Protein AF-A0A0Q9JIP7-F1 (afdb_monomer_lite)

pLDDT: mean 76.62, std 14.96, range [40.66,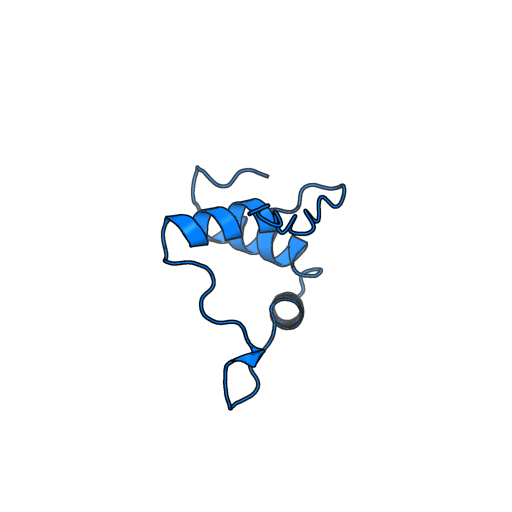 93.06]

Radius of gyration: 14.5 Å; chains: 1; bounding box: 37×34×32 Å

Structure (mmCIF, N/CA/C/O backbone):
data_AF-A0A0Q9JIP7-F1
#
_entry.id   AF-A0A0Q9JIP7-F1
#
loop_
_atom_site.group_PDB
_atom_site.id
_atom_site.type_symbol
_atom_site.label_atom_id
_atom_site.label_alt_id
_atom_site.label_comp_id
_atom_site.label_asym_id
_atom_site.label_entity_id
_atom_site.label_seq_id
_atom_site.pdbx_PDB_ins_code
_atom_site.Cartn_x
_atom_site.Cartn_y
_atom_site.Cartn_z
_atom_site.occupancy
_atom_site.B_iso_or_equiv
_atom_site.auth_seq_id
_atom_site.auth_comp_id
_atom_site.auth_asym_id
_atom_site.auth_atom_id
_atom_site.pdbx_PDB_model_num
AT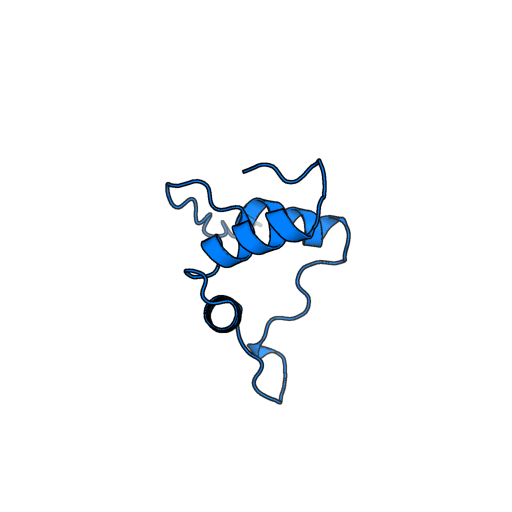OM 1 N N . MET A 1 1 ? -28.025 24.946 -10.518 1.00 40.66 1 MET A N 1
ATOM 2 C CA . MET A 1 1 ? -27.493 23.731 -9.871 1.00 40.66 1 MET A CA 1
ATOM 3 C C . MET A 1 1 ? -26.041 23.605 -10.295 1.00 40.66 1 MET A C 1
ATOM 5 O O . MET A 1 1 ? -25.800 23.287 -11.448 1.00 40.66 1 MET A O 1
ATOM 9 N N . ALA A 1 2 ? -25.098 23.999 -9.439 1.00 41.94 2 ALA A N 1
ATOM 10 C CA . ALA A 1 2 ? -23.671 23.971 -9.755 1.00 41.94 2 ALA A CA 1
ATOM 11 C C . ALA A 1 2 ? -23.030 22.829 -8.962 1.00 41.94 2 ALA A C 1
ATOM 13 O O . ALA A 1 2 ? -23.029 22.852 -7.732 1.00 41.94 2 ALA A O 1
ATOM 14 N N . SER A 1 3 ? -22.572 21.803 -9.675 1.00 52.81 3 SER A N 1
ATOM 15 C CA . SER A 1 3 ? -21.908 20.633 -9.107 1.00 52.81 3 SER A CA 1
ATOM 16 C C . SER A 1 3 ? -20.573 21.044 -8.489 1.00 52.81 3 SER A C 1
ATOM 18 O O . SER A 1 3 ? -19.695 21.541 -9.193 1.00 52.81 3 SER A O 1
ATOM 20 N N . LEU A 1 4 ? -20.408 20.829 -7.181 1.00 47.91 4 LEU A N 1
ATOM 21 C CA . LEU A 1 4 ? -19.098 20.900 -6.542 1.00 47.91 4 LEU A CA 1
ATOM 22 C C . LEU A 1 4 ? -18.276 19.694 -7.008 1.00 47.91 4 LEU A C 1
ATOM 24 O O . LEU A 1 4 ? -18.507 18.568 -6.573 1.00 47.91 4 LEU A O 1
ATOM 28 N N . ALA A 1 5 ? -17.328 19.930 -7.913 1.00 52.66 5 ALA A N 1
ATOM 29 C CA . ALA A 1 5 ? -16.288 18.963 -8.222 1.00 52.66 5 ALA A CA 1
ATOM 30 C C . ALA A 1 5 ? -15.388 18.825 -6.986 1.00 52.66 5 ALA A C 1
ATOM 32 O O . ALA A 1 5 ? -14.638 19.739 -6.643 1.00 52.66 5 ALA A O 1
ATOM 33 N N . LEU A 1 6 ? -15.499 17.694 -6.291 1.00 49.97 6 LEU A N 1
ATOM 34 C CA . LEU A 1 6 ? -14.602 17.336 -5.201 1.00 49.97 6 LEU A CA 1
ATOM 35 C C . LEU A 1 6 ? -13.240 16.988 -5.820 1.00 49.97 6 LEU A C 1
ATOM 37 O O . LEU A 1 6 ? -13.008 15.856 -6.239 1.00 49.97 6 LEU A O 1
ATOM 41 N N . ALA A 1 7 ? -12.360 17.980 -5.951 1.00 51.66 7 ALA A N 1
ATOM 42 C CA . ALA A 1 7 ? -10.977 17.748 -6.341 1.00 51.66 7 ALA A CA 1
ATOM 43 C C . ALA A 1 7 ? -10.289 16.983 -5.202 1.00 51.66 7 ALA A C 1
ATOM 45 O O . ALA A 1 7 ? -9.945 17.557 -4.169 1.00 51.66 7 ALA A O 1
ATOM 46 N N . ALA A 1 8 ? -10.154 15.666 -5.365 1.00 53.72 8 ALA A N 1
ATOM 47 C CA . ALA A 1 8 ? -9.351 14.848 -4.470 1.00 53.72 8 ALA A CA 1
ATOM 48 C C . ALA A 1 8 ? -7.903 15.371 -4.482 1.00 53.72 8 ALA A C 1
ATOM 50 O O . ALA A 1 8 ? -7.398 15.715 -5.556 1.00 53.72 8 ALA A O 1
ATOM 51 N N . PRO A 1 9 ? -7.217 15.440 -3.329 1.00 45.03 9 PRO A N 1
ATOM 52 C CA . PRO A 1 9 ? -5.813 15.810 -3.305 1.00 45.03 9 PRO A CA 1
ATOM 53 C C . PRO A 1 9 ? -5.023 14.733 -4.052 1.00 45.03 9 PRO A C 1
ATOM 55 O O . PRO A 1 9 ? -4.850 13.616 -3.566 1.00 45.03 9 PRO A O 1
ATOM 58 N N . ALA A 1 10 ? -4.563 15.059 -5.258 1.00 53.91 10 ALA A N 1
ATOM 59 C CA . ALA A 1 10 ? -3.567 14.264 -5.949 1.00 53.91 10 ALA A CA 1
ATOM 60 C C . ALA A 1 10 ? -2.255 14.425 -5.175 1.00 53.91 10 ALA A C 1
ATOM 62 O O . ALA A 1 10 ? -1.574 15.442 -5.299 1.00 53.91 10 ALA A O 1
ATOM 63 N N . VAL A 1 11 ? -1.919 13.441 -4.338 1.00 51.12 11 VAL A N 1
ATOM 64 C CA . VAL A 1 11 ? -0.595 13.361 -3.713 1.00 51.12 11 VAL A CA 1
ATOM 65 C C . VAL A 1 11 ? 0.386 12.908 -4.799 1.00 51.12 11 VAL A C 1
ATOM 67 O O . VAL A 1 11 ? 0.748 11.747 -4.923 1.00 51.12 11 VAL A O 1
ATOM 70 N N . ALA A 1 12 ? 0.758 13.826 -5.684 1.00 51.25 12 ALA A N 1
ATOM 71 C CA . ALA A 1 12 ? 1.937 13.647 -6.513 1.00 51.25 12 ALA A CA 1
ATOM 72 C C . ALA A 1 12 ? 3.123 14.125 -5.671 1.00 51.25 12 ALA A C 1
ATOM 74 O O . ALA A 1 12 ? 3.484 15.299 -5.697 1.00 51.25 12 ALA A O 1
ATOM 75 N N . ALA A 1 13 ? 3.650 13.231 -4.835 1.00 47.88 13 ALA A N 1
ATOM 76 C CA . ALA A 1 13 ? 4.945 13.446 -4.213 1.00 47.88 13 ALA A CA 1
ATOM 77 C C . ALA A 1 13 ? 6.021 13.019 -5.215 1.00 47.88 13 ALA A C 1
ATOM 79 O O . ALA A 1 13 ? 5.979 11.906 -5.739 1.00 47.88 13 ALA A O 1
ATOM 80 N N . ASP A 1 14 ? 6.930 13.946 -5.490 1.00 56.47 14 ASP A N 1
ATOM 81 C CA . ASP A 1 14 ? 8.123 13.780 -6.314 1.00 56.47 14 ASP A CA 1
ATOM 82 C C . ASP A 1 14 ? 8.902 12.516 -5.881 1.00 56.47 14 ASP A C 1
ATOM 84 O O . ASP A 1 14 ? 9.208 12.355 -4.698 1.00 56.47 14 ASP A O 1
ATOM 88 N N . GLY A 1 15 ? 9.185 11.604 -6.821 1.00 54.69 15 GLY A N 1
ATOM 89 C CA . GLY A 1 15 ? 9.891 10.333 -6.584 1.00 54.69 15 GLY A CA 1
ATOM 90 C C . GLY A 1 15 ? 9.011 9.088 -6.772 1.00 54.69 15 GLY A C 1
ATOM 91 O O . GLY A 1 15 ? 8.118 8.815 -5.969 1.00 54.69 15 GLY A O 1
ATOM 92 N N . SER A 1 16 ? 9.290 8.332 -7.839 1.00 63.78 16 SER A N 1
ATOM 93 C CA . SER A 1 16 ? 8.621 7.109 -8.323 1.00 63.78 16 SER A CA 1
ATOM 94 C C . SER A 1 16 ? 8.171 6.139 -7.217 1.00 63.78 16 SER A C 1
ATOM 96 O O . SER A 1 16 ? 8.880 5.195 -6.864 1.00 63.78 16 SER A O 1
ATOM 98 N N . ASN A 1 17 ? 6.976 6.344 -6.662 1.00 74.12 17 ASN A N 1
ATOM 99 C CA . ASN A 1 17 ? 6.345 5.380 -5.772 1.00 74.12 17 ASN A CA 1
ATOM 100 C C . ASN A 1 17 ? 5.169 4.719 -6.489 1.00 74.12 17 ASN A C 1
ATOM 102 O O . ASN A 1 17 ? 4.326 5.380 -7.095 1.00 74.12 17 ASN A O 1
ATOM 106 N N . CYS A 1 18 ? 5.118 3.390 -6.434 1.00 84.75 18 CYS A N 1
ATOM 107 C CA . CYS A 1 18 ? 4.166 2.620 -7.231 1.00 84.75 18 CYS A CA 1
ATOM 108 C C . CYS A 1 18 ? 2.742 2.654 -6.679 1.00 84.75 18 CYS A C 1
ATOM 110 O O . CYS A 1 18 ? 1.830 2.149 -7.328 1.00 84.75 18 CYS A O 1
ATOM 112 N N . TRP A 1 19 ? 2.529 3.246 -5.498 1.00 87.56 19 TRP A N 1
ATOM 113 C CA . TRP A 1 19 ? 1.262 3.161 -4.777 1.00 87.56 19 TRP A CA 1
ATOM 114 C C . TRP A 1 19 ? 0.060 3.605 -5.619 1.00 87.56 19 TRP A C 1
ATOM 116 O O . TRP A 1 19 ? -0.964 2.924 -5.635 1.00 87.56 19 TRP A O 1
ATOM 126 N N . GLY A 1 20 ? 0.184 4.700 -6.376 1.00 86.44 20 GLY A N 1
ATOM 127 C CA . GLY A 1 20 ? -0.882 5.157 -7.274 1.00 86.44 20 GLY A CA 1
ATOM 128 C C . GLY A 1 20 ? -1.207 4.153 -8.386 1.00 86.44 20 GLY A C 1
ATOM 129 O O . GLY A 1 20 ? -2.376 3.925 -8.691 1.00 86.44 20 GLY A O 1
ATOM 130 N N . VAL A 1 21 ? -0.187 3.503 -8.953 1.00 88.00 21 VAL A N 1
ATOM 131 C CA . VAL A 1 21 ? -0.349 2.506 -10.020 1.00 88.00 21 VAL A CA 1
ATOM 132 C C . VAL A 1 21 ? -1.018 1.252 -9.469 1.00 88.00 21 VAL A C 1
ATOM 134 O O . VAL A 1 21 ? -2.106 0.916 -9.940 1.00 88.00 21 VAL A O 1
ATOM 137 N N . VAL A 1 22 ? -0.447 0.622 -8.435 1.00 87.12 22 VAL A N 1
ATOM 138 C CA . VAL A 1 22 ? -1.001 -0.622 -7.869 1.00 87.12 22 VAL A CA 1
ATOM 139 C C . VAL A 1 22 ? -2.406 -0.426 -7.303 1.00 87.12 22 VAL A C 1
ATOM 141 O O . VAL A 1 22 ? -3.291 -1.235 -7.565 1.00 87.12 22 VAL A O 1
ATOM 1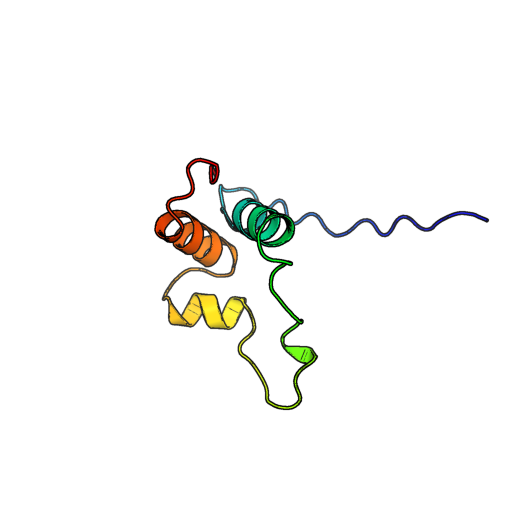44 N N . SER A 1 23 ? -2.678 0.690 -6.615 1.00 86.19 23 SER A N 1
ATOM 145 C CA . SER A 1 23 ? -4.032 0.964 -6.112 1.00 86.19 23 SER A CA 1
ATOM 146 C C . SER A 1 23 ? -5.041 1.196 -7.238 1.00 86.19 23 SER A C 1
ATOM 148 O O . SER A 1 23 ? -6.183 0.745 -7.141 1.00 86.19 23 SER A O 1
ATOM 150 N N . SER A 1 24 ? -4.633 1.849 -8.334 1.00 86.19 24 SER A N 1
ATOM 151 C CA . SER A 1 24 ? -5.497 2.037 -9.504 1.00 86.19 24 SER A CA 1
ATOM 152 C C . SER A 1 24 ? -5.781 0.735 -10.252 1.00 86.19 24 SER A C 1
ATOM 154 O O . SER A 1 24 ? -6.870 0.575 -10.799 1.00 86.19 24 SER A O 1
ATOM 156 N N . GLN A 1 25 ? -4.821 -0.189 -10.290 1.00 84.94 25 GLN A N 1
ATOM 157 C CA . GLN A 1 25 ? -5.006 -1.507 -10.885 1.00 84.94 25 GLN A CA 1
ATOM 158 C C . GLN A 1 25 ? -5.946 -2.347 -10.028 1.00 84.94 25 GLN A C 1
ATOM 160 O O . GLN A 1 25 ? -6.975 -2.760 -10.549 1.00 84.94 25 GLN A O 1
ATOM 165 N N . ALA A 1 26 ? -5.694 -2.455 -8.719 1.00 84.62 26 ALA A N 1
ATOM 166 C CA . ALA A 1 26 ? -6.578 -3.150 -7.779 1.00 84.62 26 ALA A CA 1
ATOM 167 C C . ALA A 1 26 ? -8.025 -2.620 -7.835 1.00 84.62 26 ALA A C 1
ATOM 169 O O . ALA A 1 26 ? -8.990 -3.380 -7.764 1.00 84.62 26 ALA A O 1
ATOM 170 N N . ALA A 1 27 ? -8.207 -1.310 -8.038 1.00 84.50 27 ALA A N 1
ATOM 171 C CA . ALA A 1 27 ? -9.527 -0.715 -8.256 1.00 84.50 27 ALA A CA 1
ATOM 172 C C . ALA A 1 27 ? -10.231 -1.175 -9.539 1.00 84.50 27 ALA A C 1
ATOM 174 O O . ALA A 1 27 ? -11.459 -1.222 -9.570 1.00 84.50 27 ALA A O 1
ATOM 175 N N . ARG A 1 28 ? -9.478 -1.506 -10.589 1.00 83.00 28 ARG A N 1
ATOM 176 C CA . ARG A 1 28 ? -10.011 -1.943 -11.885 1.00 83.00 28 ARG A CA 1
ATOM 177 C C . ARG A 1 28 ? -10.207 -3.457 -11.962 1.00 83.00 28 ARG A C 1
ATOM 179 O O . ARG A 1 28 ? -11.184 -3.880 -12.572 1.00 83.00 28 ARG A O 1
ATOM 186 N N . SER A 1 29 ? -9.295 -4.246 -11.395 1.00 75.62 29 SER A N 1
ATOM 187 C CA . SER A 1 29 ? -9.305 -5.713 -11.479 1.00 75.62 29 SER A CA 1
ATOM 188 C C . SER A 1 29 ? -10.060 -6.382 -10.333 1.00 75.62 29 SER A C 1
ATOM 190 O O . SER A 1 29 ? -10.799 -7.331 -10.579 1.00 75.62 29 SER A O 1
ATOM 192 N N . ASP A 1 30 ? -9.930 -5.865 -9.107 1.00 67.38 30 ASP A N 1
ATOM 193 C CA . ASP A 1 30 ? -10.213 -6.641 -7.886 1.00 67.38 30 ASP A CA 1
ATOM 194 C C . ASP A 1 30 ? -11.241 -5.979 -6.955 1.00 67.38 30 ASP A C 1
ATOM 196 O O . ASP A 1 30 ? -11.395 -6.352 -5.793 1.00 67.38 30 ASP A O 1
ATOM 200 N N . GLY A 1 31 ? -11.977 -4.984 -7.459 1.00 74.50 31 GLY A N 1
ATOM 201 C CA . GLY A 1 31 ? -13.018 -4.297 -6.690 1.00 74.50 31 GLY A CA 1
ATOM 202 C C . GLY A 1 31 ? -12.489 -3.273 -5.678 1.00 74.50 31 GLY A C 1
ATOM 203 O O . GLY A 1 31 ? -13.229 -2.868 -4.780 1.00 74.50 31 GLY A O 1
ATOM 204 N N . GLY A 1 32 ? -11.239 -2.814 -5.823 1.00 80.25 32 GLY A N 1
ATOM 205 C CA . GLY A 1 32 ? -10.639 -1.786 -4.966 1.00 80.25 32 GLY A CA 1
ATOM 206 C C . GLY A 1 32 ? -9.712 -2.333 -3.890 1.00 80.25 32 GLY A C 1
ATOM 207 O O . GLY A 1 32 ? -9.216 -3.447 -3.961 1.00 80.25 32 GLY A O 1
ATOM 208 N N . LEU A 1 33 ? -9.470 -1.506 -2.872 1.00 79.12 33 LEU A N 1
ATOM 209 C CA . LEU A 1 33 ? -8.638 -1.844 -1.709 1.00 79.12 33 LEU A CA 1
ATOM 210 C C . LEU A 1 33 ? -9.474 -2.360 -0.521 1.00 79.12 33 LEU A C 1
ATOM 212 O O . LEU A 1 33 ? -8.983 -2.440 0.605 1.00 79.12 33 LEU A O 1
ATOM 216 N N . GLY A 1 34 ? -10.752 -2.668 -0.760 1.00 81.06 34 GLY A N 1
ATOM 217 C CA . GLY A 1 34 ? -11.723 -2.995 0.279 1.00 81.06 34 GLY A CA 1
ATOM 218 C C . GLY A 1 34 ? -12.204 -1.778 1.078 1.00 81.06 34 GLY A C 1
ATOM 219 O O . GLY A 1 34 ? -12.046 -0.624 0.674 1.00 81.06 34 GLY A O 1
ATOM 220 N N . ALA A 1 35 ? -12.849 -2.046 2.216 1.00 84.81 35 ALA A N 1
ATOM 221 C CA . ALA A 1 35 ? -13.399 -1.010 3.083 1.00 84.81 35 ALA A CA 1
ATOM 222 C C . ALA A 1 35 ? -12.302 -0.299 3.891 1.00 84.81 35 ALA A C 1
ATOM 224 O O . ALA A 1 35 ? -11.299 -0.897 4.288 1.00 84.81 35 ALA A O 1
ATOM 225 N N . HIS A 1 36 ? -12.510 0.987 4.171 1.00 83.25 36 HIS A N 1
ATOM 226 C CA . HIS A 1 36 ? -11.560 1.772 4.954 1.00 83.25 36 HIS A CA 1
ATOM 227 C C . HIS A 1 36 ? -11.410 1.191 6.371 1.00 83.25 36 HIS A C 1
ATOM 229 O O . HIS A 1 36 ? -12.404 0.802 6.983 1.00 83.25 36 HIS A O 1
ATOM 235 N N . ALA A 1 37 ? -10.195 1.167 6.929 1.00 82.50 37 ALA A N 1
ATOM 236 C CA . ALA A 1 37 ? -9.916 0.525 8.224 1.00 82.50 37 ALA A CA 1
ATOM 237 C C . ALA A 1 37 ? -10.794 1.040 9.387 1.00 82.50 37 ALA A C 1
ATOM 239 O O . ALA A 1 37 ? -11.075 0.295 10.317 1.00 82.50 37 ALA A O 1
ATOM 240 N N . SER A 1 38 ? -11.272 2.286 9.309 1.00 81.31 38 SER A N 1
ATOM 241 C CA . SER A 1 38 ? -12.174 2.905 10.295 1.00 81.31 38 SER A CA 1
ATOM 242 C C . SER A 1 38 ? -13.638 2.454 10.210 1.00 81.31 38 SER A C 1
ATOM 244 O O . SER A 1 38 ? -14.454 2.927 10.990 1.00 81.31 38 SER A O 1
ATOM 246 N N . SER A 1 39 ? -13.995 1.619 9.231 1.00 87.94 39 SER A N 1
ATOM 247 C CA . SER A 1 39 ? -15.356 1.084 9.060 1.00 87.94 39 SER A CA 1
ATOM 248 C C . SER A 1 39 ? -15.592 -0.243 9.789 1.00 87.94 39 SER A C 1
ATOM 250 O O . SER A 1 39 ? -16.704 -0.759 9.755 1.00 87.94 39 SER A O 1
ATOM 252 N N . PHE A 1 40 ? -14.561 -0.800 10.429 1.00 87.56 40 PHE A N 1
ATOM 253 C CA . PHE A 1 40 ? -14.640 -2.049 11.183 1.00 87.56 40 PHE A CA 1
ATOM 254 C C . PHE A 1 40 ? -14.741 -1.767 12.686 1.00 87.56 40 PHE A C 1
ATOM 256 O O . PHE A 1 40 ? -14.052 -0.878 13.183 1.00 87.56 40 PHE A O 1
ATOM 263 N N . ASP A 1 41 ? -15.550 -2.558 13.399 1.00 93.06 41 ASP A N 1
ATOM 264 C CA . ASP A 1 41 ? -15.691 -2.459 14.861 1.00 93.06 41 ASP A CA 1
ATOM 265 C C . ASP A 1 41 ? -14.390 -2.823 15.598 1.00 93.06 41 ASP A C 1
ATOM 267 O O . ASP A 1 41 ? -14.028 -2.177 16.579 1.00 93.06 41 ASP A O 1
ATOM 271 N N . GLU A 1 42 ? -13.654 -3.826 15.102 1.00 90.31 42 GLU A N 1
ATOM 272 C CA . GLU A 1 42 ? -12.317 -4.167 15.599 1.00 90.31 42 GLU A CA 1
ATOM 273 C C . GLU A 1 42 ? -11.249 -3.355 14.839 1.00 90.31 42 GLU A C 1
ATOM 275 O O . GLU A 1 42 ? -11.203 -3.432 13.601 1.00 90.31 42 GLU A O 1
ATOM 280 N N . PRO A 1 43 ? -10.359 -2.613 15.529 1.00 85.06 43 PRO A N 1
ATOM 281 C CA . PRO A 1 43 ? -9.344 -1.791 14.883 1.00 85.06 43 PRO A CA 1
ATOM 282 C C . PRO A 1 43 ? -8.435 -2.602 13.953 1.00 85.06 43 PRO A C 1
ATOM 284 O O . PRO A 1 43 ? -7.658 -3.454 14.382 1.00 85.06 43 PRO A O 1
ATOM 287 N N . ARG A 1 44 ? -8.481 -2.294 12.654 1.00 86.19 44 ARG A N 1
ATOM 288 C CA . ARG A 1 44 ? -7.565 -2.873 11.663 1.00 86.19 44 ARG A CA 1
ATOM 289 C C . ARG A 1 44 ? -6.381 -1.959 11.400 1.00 86.19 44 ARG A C 1
ATOM 291 O O . ARG A 1 44 ? -6.467 -0.735 11.499 1.00 86.19 44 ARG A O 1
ATOM 298 N N . LEU A 1 45 ? -5.258 -2.562 11.021 1.00 87.31 45 LEU A N 1
ATOM 299 C CA . LEU A 1 45 ? -4.072 -1.808 10.643 1.00 87.31 45 LEU A CA 1
ATOM 300 C C . LEU A 1 45 ? -4.358 -0.988 9.383 1.00 87.31 45 LEU A C 1
ATOM 302 O O . LEU A 1 45 ? -4.673 -1.529 8.327 1.00 87.31 45 LEU A O 1
ATOM 306 N N . GLY A 1 46 ? -4.217 0.330 9.501 1.00 86.62 46 GLY A N 1
ATOM 307 C CA . GLY A 1 46 ? -4.189 1.212 8.342 1.00 86.62 46 GLY A CA 1
ATOM 308 C C . GLY A 1 46 ? -2.948 0.967 7.483 1.00 86.62 46 GLY A C 1
ATOM 309 O O . GLY A 1 46 ? -1.946 0.415 7.94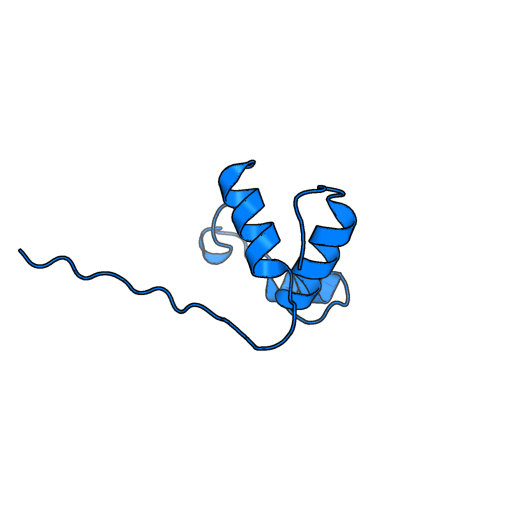2 1.00 86.62 46 GLY A O 1
ATOM 310 N N . ILE A 1 47 ? -2.985 1.444 6.243 1.00 85.75 47 ILE A N 1
ATOM 311 C CA . ILE A 1 47 ? -1.946 1.169 5.246 1.00 85.75 47 ILE A CA 1
ATOM 312 C C . ILE A 1 47 ? -0.528 1.586 5.668 1.00 85.75 47 ILE A C 1
ATOM 314 O O . ILE A 1 47 ? 0.436 0.875 5.402 1.00 85.75 47 ILE A O 1
ATOM 318 N N . GLY A 1 48 ? -0.388 2.695 6.399 1.00 86.81 48 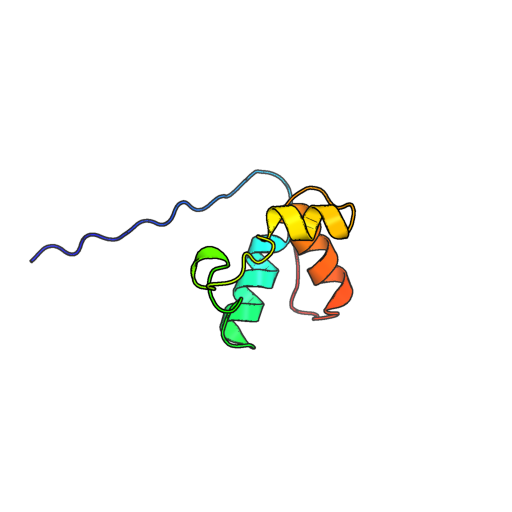GLY A N 1
ATOM 319 C CA . GLY A 1 48 ? 0.907 3.114 6.938 1.00 86.81 48 GLY A CA 1
ATOM 320 C C . GLY A 1 48 ? 1.451 2.155 8.002 1.00 86.81 48 GLY A C 1
ATOM 321 O O . GLY A 1 48 ? 2.658 1.948 8.084 1.00 86.81 48 GLY A O 1
ATOM 322 N N . ASN A 1 49 ? 0.574 1.524 8.789 1.00 88.81 49 ASN A N 1
ATOM 323 C CA . ASN A 1 49 ? 0.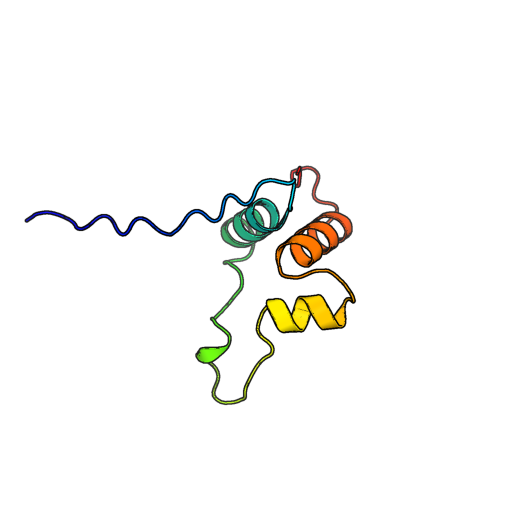981 0.497 9.749 1.00 88.81 49 ASN A CA 1
ATOM 324 C C . ASN A 1 49 ? 1.334 -0.814 9.040 1.00 88.81 49 ASN A C 1
ATOM 326 O O . ASN A 1 49 ? 2.286 -1.474 9.441 1.00 88.81 49 ASN A O 1
ATOM 330 N N . VAL A 1 50 ? 0.620 -1.157 7.964 1.00 89.44 50 VAL A N 1
ATOM 331 C CA . VAL A 1 50 ? 0.964 -2.307 7.117 1.00 89.44 50 VAL A CA 1
ATOM 332 C C . VAL A 1 50 ? 2.345 -2.122 6.488 1.00 89.44 50 VAL A C 1
ATOM 334 O O . VAL A 1 50 ? 3.163 -3.029 6.571 1.00 89.44 50 VAL A O 1
ATOM 337 N N . ALA A 1 51 ? 2.663 -0.938 5.958 1.00 90.81 51 ALA A N 1
ATOM 338 C CA . ALA A 1 51 ? 3.997 -0.641 5.425 1.00 90.81 51 ALA A CA 1
ATOM 339 C C . ALA A 1 51 ? 5.118 -0.921 6.448 1.00 90.81 51 ALA A C 1
ATOM 341 O O . ALA A 1 51 ? 6.132 -1.537 6.123 1.00 90.81 51 ALA A O 1
ATOM 342 N N . ARG A 1 52 ? 4.899 -0.566 7.721 1.00 91.12 52 ARG A N 1
ATOM 343 C CA . ARG A 1 52 ? 5.859 -0.838 8.804 1.00 91.12 52 ARG A CA 1
ATOM 344 C C . ARG A 1 52 ? 6.060 -2.330 9.072 1.00 91.12 52 ARG A C 1
ATOM 346 O O . ARG A 1 52 ? 7.179 -2.720 9.382 1.00 91.12 52 ARG A O 1
ATOM 353 N N . LEU A 1 53 ? 5.022 -3.161 8.939 1.00 92.44 53 LEU A N 1
ATOM 354 C CA . LEU A 1 53 ? 5.151 -4.617 9.110 1.00 92.44 53 LEU A CA 1
ATOM 355 C C . LEU A 1 53 ? 6.107 -5.236 8.089 1.00 92.44 53 LEU A C 1
ATOM 357 O O . LEU A 1 53 ? 6.815 -6.185 8.408 1.00 92.44 53 LEU A O 1
ATOM 361 N N . PHE A 1 54 ? 6.142 -4.676 6.882 1.00 91.12 54 PHE A N 1
ATOM 362 C CA . PHE A 1 54 ? 7.032 -5.121 5.814 1.00 91.12 54 PHE A CA 1
ATOM 363 C C . PHE A 1 54 ? 8.380 -4.394 5.810 1.00 91.12 54 PHE A C 1
ATOM 365 O O . PHE A 1 54 ? 9.162 -4.572 4.882 1.00 91.12 54 PHE A O 1
ATOM 372 N N . ASN A 1 55 ? 8.667 -3.592 6.841 1.00 92.75 55 ASN A N 1
ATOM 373 C CA . ASN A 1 55 ? 9.888 -2.798 6.949 1.00 92.75 55 ASN A CA 1
ATOM 374 C C . ASN A 1 55 ? 10.135 -1.897 5.718 1.00 92.75 55 ASN A C 1
ATOM 376 O O . ASN A 1 55 ? 11.277 -1.694 5.307 1.00 92.75 55 ASN A O 1
ATOM 380 N N . VAL A 1 56 ? 9.058 -1.368 5.123 1.00 89.88 56 VAL A N 1
ATOM 381 C CA . VAL A 1 56 ? 9.111 -0.430 3.994 1.00 89.88 56 VAL A CA 1
ATOM 382 C C . VAL A 1 56 ? 8.620 0.952 4.406 1.00 89.88 56 VAL A C 1
ATOM 384 O O . VAL A 1 56 ? 7.791 1.115 5.308 1.00 89.88 56 VAL A O 1
ATOM 387 N N . GLU A 1 57 ? 9.142 1.975 3.735 1.00 86.88 57 GLU A N 1
ATOM 388 C CA . GLU A 1 57 ? 8.857 3.361 4.080 1.00 86.88 57 GLU A CA 1
ATOM 389 C C . GLU A 1 57 ? 7.493 3.807 3.537 1.00 86.88 57 GLU A C 1
ATOM 391 O O . GLU A 1 57 ? 7.323 4.174 2.372 1.00 86.88 57 GLU A O 1
ATOM 396 N N . GLY A 1 58 ? 6.495 3.764 4.420 1.00 88.31 58 GLY A N 1
ATOM 397 C CA . GLY A 1 58 ? 5.168 4.316 4.177 1.00 88.31 58 GLY A CA 1
ATOM 398 C C . GLY A 1 58 ? 4.403 3.674 3.007 1.00 88.31 58 GLY A C 1
ATOM 399 O O . GLY A 1 58 ? 4.789 2.631 2.474 1.00 88.31 58 GLY A O 1
ATOM 400 N N . PRO A 1 59 ? 3.277 4.285 2.598 1.00 87.19 59 PRO A N 1
ATOM 401 C CA . PRO A 1 59 ? 2.435 3.752 1.526 1.00 87.19 59 PRO A CA 1
ATOM 402 C C . PRO A 1 59 ? 3.165 3.653 0.183 1.00 87.19 59 PRO A C 1
ATOM 404 O O . PRO A 1 59 ? 2.907 2.731 -0.583 1.00 87.19 59 PRO A O 1
ATOM 407 N N . GLY A 1 60 ? 4.101 4.570 -0.085 1.00 86.31 60 GLY A N 1
ATOM 408 C CA . GLY A 1 60 ? 4.899 4.569 -1.307 1.00 86.31 60 GLY A CA 1
ATOM 409 C C . GLY A 1 60 ? 5.794 3.333 -1.424 1.00 86.31 60 GLY A C 1
ATOM 410 O O . GLY A 1 60 ? 5.711 2.623 -2.424 1.00 86.31 60 GLY A O 1
ATOM 411 N N . GLY A 1 61 ? 6.577 3.032 -0.380 1.00 86.94 61 GLY A N 1
ATOM 412 C CA . GLY A 1 61 ? 7.415 1.832 -0.330 1.00 86.94 61 GLY A CA 1
ATOM 413 C C . GLY A 1 61 ? 6.599 0.539 -0.337 1.00 86.94 61 GLY A C 1
ATOM 414 O O . GLY A 1 61 ? 6.978 -0.425 -1.000 1.00 86.94 61 GLY A O 1
ATOM 415 N N . LEU A 1 62 ? 5.436 0.532 0.324 1.00 89.62 62 LEU A N 1
ATOM 416 C CA . LEU A 1 62 ? 4.495 -0.587 0.238 1.00 89.62 62 LEU A CA 1
ATOM 417 C C . LEU A 1 62 ? 3.982 -0.788 -1.191 1.00 89.62 62 LEU A C 1
ATOM 419 O O . LEU A 1 62 ? 3.921 -1.919 -1.655 1.00 89.62 62 LEU A O 1
ATOM 423 N N . GLY A 1 63 ? 3.666 0.291 -1.907 1.00 88.31 63 GLY A N 1
ATOM 424 C CA . GLY A 1 63 ? 3.287 0.216 -3.313 1.00 88.31 63 GLY A CA 1
ATOM 425 C C . GLY A 1 63 ? 4.375 -0.408 -4.180 1.00 88.31 63 GLY A C 1
ATOM 426 O O . GLY A 1 63 ? 4.071 -1.260 -5.008 1.00 88.31 63 GLY A O 1
ATOM 427 N N . THR A 1 64 ? 5.637 -0.020 -3.981 1.00 87.62 64 THR A N 1
ATOM 428 C CA . THR A 1 64 ? 6.778 -0.588 -4.720 1.00 87.62 64 THR A CA 1
ATOM 429 C C . THR A 1 64 ? 6.980 -2.070 -4.407 1.00 87.62 64 THR A C 1
ATOM 431 O O . THR A 1 64 ? 7.218 -2.866 -5.314 1.00 87.62 64 THR A O 1
ATOM 434 N N . LEU A 1 65 ? 6.826 -2.467 -3.141 1.00 88.44 65 LEU A N 1
ATOM 435 C CA . LEU A 1 65 ? 6.865 -3.874 -2.747 1.00 88.44 65 LEU A CA 1
ATOM 436 C C . LEU A 1 65 ? 5.746 -4.675 -3.423 1.00 88.44 65 LEU A C 1
ATOM 438 O O . LEU A 1 65 ? 6.021 -5.713 -4.018 1.00 88.44 65 LEU A O 1
ATOM 442 N N . LEU A 1 66 ? 4.504 -4.193 -3.371 1.00 87.06 66 LEU A N 1
ATOM 443 C CA . LEU A 1 66 ? 3.366 -4.870 -3.999 1.00 87.06 66 LEU A CA 1
ATOM 444 C C . LEU A 1 66 ? 3.550 -4.988 -5.513 1.00 87.06 66 LEU A C 1
ATOM 446 O O . LEU A 1 66 ? 3.362 -6.068 -6.059 1.00 87.06 66 LEU A O 1
ATOM 450 N N . ALA A 1 67 ? 4.036 -3.930 -6.167 1.00 84.19 67 ALA A N 1
ATOM 451 C CA . ALA A 1 67 ? 4.373 -3.964 -7.586 1.00 84.19 67 ALA A CA 1
ATOM 452 C C . ALA A 1 67 ? 5.394 -5.064 -7.927 1.00 84.19 67 ALA A C 1
ATOM 454 O O . ALA A 1 67 ? 5.254 -5.733 -8.947 1.00 84.19 67 ALA A O 1
ATOM 455 N N . SER A 1 68 ? 6.393 -5.289 -7.063 1.00 83.25 68 SER A N 1
ATOM 456 C CA . SER A 1 68 ? 7.376 -6.367 -7.250 1.00 83.25 68 SER A CA 1
ATOM 457 C C . SER A 1 68 ? 6.802 -7.775 -7.050 1.00 83.25 68 SER A C 1
ATOM 459 O O . SER A 1 68 ? 7.291 -8.719 -7.666 1.00 83.25 68 SER A O 1
ATOM 461 N N . ILE A 1 69 ? 5.780 -7.922 -6.199 1.00 84.25 69 ILE A N 1
ATOM 462 C CA . ILE A 1 69 ? 5.150 -9.212 -5.881 1.00 84.25 69 ILE A CA 1
ATOM 463 C C . ILE A 1 69 ? 4.112 -9.591 -6.938 1.00 84.25 69 ILE A C 1
ATOM 465 O O . ILE A 1 69 ? 4.049 -10.756 -7.324 1.00 84.25 69 ILE A O 1
ATOM 469 N N . ASP A 1 70 ? 3.315 -8.626 -7.405 1.00 73.75 70 ASP A N 1
ATOM 470 C CA . ASP A 1 70 ? 2.178 -8.882 -8.295 1.00 73.75 70 ASP A CA 1
ATOM 471 C C . ASP A 1 70 ? 2.596 -9.468 -9.648 1.00 73.75 70 ASP A C 1
ATOM 473 O O . ASP A 1 70 ? 1.778 -10.105 -10.309 1.00 73.75 70 ASP A O 1
ATOM 477 N N . GLY A 1 71 ? 3.848 -9.263 -10.082 1.00 66.25 71 GLY A N 1
ATOM 478 C CA . GLY A 1 71 ? 4.350 -9.798 -11.355 1.00 66.25 71 GLY A CA 1
ATOM 479 C C . GLY A 1 71 ? 3.501 -9.386 -12.564 1.00 66.25 71 GLY A C 1
ATOM 480 O O . GLY A 1 71 ? 3.520 -10.056 -13.592 1.00 66.25 71 GLY A O 1
ATOM 481 N N . ASN A 1 72 ? 2.710 -8.320 -12.420 1.00 67.69 72 ASN A N 1
ATOM 482 C CA . ASN A 1 72 ? 1.817 -7.815 -13.444 1.00 67.69 72 ASN A CA 1
ATOM 483 C C . ASN A 1 72 ? 2.624 -6.927 -14.389 1.00 67.69 72 ASN A C 1
ATOM 485 O O . ASN A 1 72 ? 3.083 -5.852 -14.000 1.00 67.69 72 ASN A O 1
ATOM 489 N N . ASP A 1 73 ? 2.753 -7.364 -15.641 1.00 61.44 73 ASP A N 1
ATOM 490 C CA . ASP A 1 73 ? 3.481 -6.652 -16.697 1.00 61.44 73 ASP A CA 1
ATOM 491 C C . ASP A 1 73 ? 2.947 -5.230 -16.951 1.00 61.44 73 ASP A C 1
ATOM 493 O O . ASP A 1 73 ? 3.613 -4.430 -17.592 1.00 61.44 73 ASP A O 1
ATOM 497 N N . ALA A 1 74 ? 1.749 -4.880 -16.469 1.00 64.19 74 ALA A N 1
ATOM 498 C CA . ALA A 1 74 ? 1.209 -3.524 -16.565 1.00 64.19 74 ALA A CA 1
ATOM 499 C C . ALA A 1 74 ? 1.667 -2.588 -15.429 1.00 64.19 74 ALA A C 1
ATOM 501 O O . ALA A 1 74 ? 1.352 -1.392 -15.453 1.00 64.19 74 ALA A O 1
ATOM 502 N N . THR A 1 75 ? 2.344 -3.103 -14.401 1.00 70.25 75 THR A N 1
ATOM 503 C CA . THR A 1 75 ? 2.751 -2.338 -13.217 1.00 70.25 75 THR A CA 1
ATOM 504 C C . THR A 1 75 ? 4.111 -1.700 -13.438 1.00 70.25 75 THR A C 1
ATOM 506 O O . THR A 1 75 ? 5.154 -2.279 -13.145 1.00 70.25 75 THR A O 1
ATOM 509 N N . HIS A 1 76 ? 4.088 -0.470 -13.951 1.00 68.31 76 HIS A N 1
ATOM 510 C CA . HIS A 1 76 ? 5.286 0.329 -14.187 1.00 68.31 76 HIS A CA 1
ATOM 511 C C . HIS A 1 76 ? 5.208 1.687 -13.493 1.00 68.31 76 HIS A C 1
ATOM 513 O O . HIS A 1 76 ? 4.226 2.423 -13.610 1.00 68.31 76 HIS A O 1
ATOM 519 N N . CYS A 1 77 ? 6.279 1.968 -12.767 1.00 73.81 77 CYS A N 1
ATOM 520 C CA . CYS A 1 77 ? 6.580 3.098 -11.907 1.00 73.81 77 CYS A CA 1
ATOM 521 C C . CYS A 1 77 ? 8.119 3.151 -11.836 1.00 73.81 77 CYS A C 1
ATOM 523 O O . CYS A 1 77 ? 8.625 4.272 -11.664 1.00 73.81 77 CYS A O 1
#

Secondary structure (DSSP, 8-state):
-------------SS--THHHHHHHHHHHSSSS-S-GGGSSSPPPPHHHHHHHTT--HHHHHHHHHHHHH--TT---

Foldseek 3Di:
DDDDDPPDPPPPDPDDFLLVVVQVVCVVPPVGPDDAQVVDPDRDDHQQSVCVVVVAHGSRRVSVVVLVVVPDPSRDD

Sequence (77 aa):
MASLALAAPAVAADGSNCWGVVSSQAARSDGGLGAHASSFDEPRLGIGNVARLFNVEGPGGLGTLLASIDGNDATHC